Protein AF-A0A975GDK2-F1 (afdb_monomer_lite)

Organism: NCBI:txid2672570

Radius of gyration: 19.58 Å; chains: 1; bounding box: 48×26×57 Å

Sequence (173 aa):
MRELIYAIMDNYPNIVIFLHVVTASVWVGGMAALHFLTRAASKDTQVDRRFASRAGLFKKFFIALIPFISVSLLTSILMGLGYREEAMDAEGFILDSSKFEAYKYINAKFIIWIVMVMNMILMTWILSKANCRLCKPQKQSDCMWLVSEHLLPINILLGLIAIYIGVSIRSLY

Secondary structure (DSSP, 8-state):
-HHHHHHHHHH-HHHHHHHHHHHHHHHHHHHHHHHHHHHHGGGGS-HHHHHHHHHHHHHHHHHHHHHHHHHHHHHHHHHHHHHHHHHB-TT--BS-HHHHHHHHHHHHHHHHHHHHHHHHHHHHHHHHHHT-TTS-HHHHHHHHHHIIIIIHHHHHHHHHHHHHHHHHHHTT-

Foldseek 3Di:
DLVVLQVCCVVPVVVLLVLLLVLLCCQLVLLVCLLVVLVVVQPPDDPLVSLLVSLVVLLVSLVVSVVSLVSNLVSLVSLLSNLCVVQAPPVGDGPDPLSVVLNVLSVVLNVLSVVLVVLSVVLNVLSVVLNDPPDDSVSSVVSSCCCSVPSSVVSSVSSVVSVVSVVVNVVSD

Structure (mmCIF, N/CA/C/O backbone):
data_AF-A0A975GDK2-F1
#
_entry.id   AF-A0A975GDK2-F1
#
loop_
_atom_site.group_PDB
_atom_site.id
_atom_site.type_symbol
_atom_site.label_atom_id
_atom_site.label_alt_id
_atom_site.label_comp_id
_atom_site.label_asym_id
_atom_site.label_entity_id
_atom_site.label_seq_id
_atom_site.pdbx_PDB_ins_code
_atom_site.Cartn_x
_atom_site.Cartn_y
_atom_site.Cartn_z
_atom_site.occupancy
_atom_site.B_iso_or_equiv
_atom_site.auth_seq_id
_atom_site.auth_comp_id
_atom_site.auth_asym_id
_atom_site.auth_atom_id
_atom_site.pdbx_PDB_model_num
ATOM 1 N N . MET A 1 1 ? 24.659 0.257 -5.127 1.00 63.91 1 MET A N 1
ATOM 2 C CA . MET A 1 1 ? 23.200 0.074 -4.925 1.00 63.91 1 MET A CA 1
ATOM 3 C C . MET A 1 1 ? 22.435 0.066 -6.241 1.00 63.91 1 MET A C 1
ATOM 5 O O . MET A 1 1 ? 21.637 -0.840 -6.413 1.00 63.91 1 MET A O 1
ATOM 9 N N . ARG A 1 2 ? 22.699 0.998 -7.169 1.00 69.56 2 ARG A N 1
ATOM 10 C CA . ARG A 1 2 ? 22.070 1.036 -8.503 1.00 69.56 2 ARG A CA 1
ATOM 11 C C . ARG A 1 2 ? 22.221 -0.273 -9.293 1.00 69.56 2 ARG A C 1
ATOM 13 O O . ARG A 1 2 ? 21.218 -0.890 -9.617 1.00 69.56 2 ARG A O 1
ATOM 20 N N . GLU A 1 3 ? 23.456 -0.760 -9.431 1.00 79.25 3 GLU A N 1
ATOM 21 C CA . GLU A 1 3 ? 23.783 -2.040 -10.093 1.00 79.25 3 GLU A CA 1
ATOM 22 C C . GLU A 1 3 ? 23.002 -3.243 -9.540 1.00 79.25 3 GLU A C 1
ATOM 24 O O . GLU A 1 3 ? 22.557 -4.108 -10.284 1.00 79.25 3 GLU A O 1
ATOM 29 N N . LEU A 1 4 ? 22.792 -3.289 -8.219 1.00 84.38 4 LEU A N 1
ATOM 30 C CA . LEU A 1 4 ? 22.062 -4.381 -7.570 1.00 84.38 4 LEU A CA 1
ATOM 31 C C . LEU A 1 4 ? 20.569 -4.344 -7.917 1.00 84.38 4 LEU A C 1
ATOM 33 O O . LEU A 1 4 ? 19.974 -5.383 -8.181 1.00 84.38 4 LEU A O 1
ATOM 37 N N . ILE A 1 5 ? 19.964 -3.154 -7.897 1.00 83.44 5 ILE A N 1
ATOM 38 C CA . ILE A 1 5 ? 18.547 -2.971 -8.239 1.00 83.44 5 ILE A CA 1
ATOM 39 C C . ILE A 1 5 ? 18.322 -3.345 -9.701 1.00 83.44 5 ILE A C 1
ATOM 41 O O . ILE A 1 5 ? 17.368 -4.060 -10.002 1.00 83.44 5 ILE A O 1
ATOM 45 N N . TYR A 1 6 ? 19.237 -2.927 -10.575 1.00 80.75 6 TYR A N 1
ATOM 46 C CA . TYR A 1 6 ? 19.201 -3.274 -11.988 1.00 80.75 6 TYR A CA 1
ATOM 47 C C . TYR A 1 6 ? 19.310 -4.775 -12.206 1.00 80.75 6 TYR A C 1
ATOM 49 O O . TYR A 1 6 ? 18.442 -5.363 -12.837 1.00 80.75 6 TYR A O 1
ATOM 57 N N . ALA A 1 7 ? 20.310 -5.417 -11.599 1.00 84.56 7 ALA A N 1
ATOM 58 C CA . ALA A 1 7 ? 20.484 -6.858 -11.699 1.00 84.56 7 ALA A CA 1
ATOM 59 C C . ALA A 1 7 ? 19.239 -7.624 -11.221 1.00 84.56 7 ALA A C 1
ATOM 61 O O . ALA A 1 7 ? 18.881 -8.640 -11.809 1.00 84.56 7 ALA A O 1
ATOM 62 N N . ILE A 1 8 ? 18.546 -7.146 -10.182 1.00 88.00 8 ILE A N 1
ATOM 63 C CA . ILE A 1 8 ? 17.300 -7.767 -9.714 1.00 88.00 8 ILE A CA 1
ATOM 64 C C . ILE A 1 8 ? 16.161 -7.566 -10.722 1.00 88.00 8 ILE A C 1
ATOM 66 O O . ILE A 1 8 ? 15.436 -8.518 -11.006 1.00 88.00 8 ILE A O 1
ATOM 70 N N . MET A 1 9 ? 15.989 -6.351 -11.245 1.00 89.12 9 MET A N 1
ATOM 71 C CA . MET A 1 9 ? 14.904 -6.032 -12.178 1.00 89.12 9 MET A CA 1
ATOM 72 C C . MET A 1 9 ? 15.101 -6.651 -13.563 1.00 89.12 9 MET A C 1
ATOM 74 O O . MET A 1 9 ? 14.110 -6.998 -14.192 1.00 89.12 9 MET A O 1
ATOM 78 N N . ASP A 1 10 ? 16.343 -6.852 -13.994 1.00 86.31 10 ASP A N 1
ATOM 79 C CA . ASP A 1 10 ? 16.683 -7.488 -15.268 1.00 86.31 10 ASP A CA 1
ATOM 80 C C . ASP A 1 10 ? 16.528 -9.018 -15.192 1.00 86.31 10 ASP A C 1
ATOM 82 O O . ASP A 1 10 ? 15.863 -9.637 -16.020 1.00 86.31 10 ASP A O 1
ATOM 86 N N . ASN A 1 11 ? 17.044 -9.644 -14.125 1.00 91.69 11 ASN A N 1
ATOM 87 C CA . ASN A 1 11 ? 17.022 -11.106 -13.996 1.00 91.69 11 ASN A CA 1
ATOM 88 C C . ASN A 1 11 ? 15.710 -11.660 -13.413 1.00 91.69 11 ASN A C 1
ATOM 90 O O . ASN A 1 11 ? 15.349 -12.806 -13.683 1.00 91.69 11 ASN A O 1
ATOM 94 N N . TYR A 1 12 ? 14.993 -10.884 -12.590 1.00 93.00 12 TYR A N 1
ATOM 95 C CA . TYR A 1 12 ? 13.824 -11.363 -11.839 1.00 93.00 12 TYR A CA 1
ATOM 96 C C . TYR A 1 12 ? 12.588 -10.431 -11.870 1.00 93.00 12 TYR A C 1
ATOM 98 O O . TYR A 1 12 ? 11.867 -10.362 -10.864 1.00 93.00 12 TYR A O 1
ATOM 106 N N . PRO A 1 13 ? 12.243 -9.766 -12.995 1.00 89.44 13 PRO A N 1
ATOM 107 C CA . PRO A 1 13 ? 11.145 -8.790 -13.031 1.00 89.44 13 PRO A CA 1
ATOM 108 C C . PRO A 1 13 ? 9.797 -9.413 -12.649 1.00 89.44 13 PRO A C 1
ATOM 110 O O . PRO A 1 13 ? 9.040 -8.859 -11.851 1.00 89.44 13 PRO A O 1
ATOM 113 N N . ASN A 1 14 ? 9.517 -10.617 -13.156 1.00 91.25 14 ASN A N 1
ATOM 114 C CA . ASN A 1 14 ? 8.258 -11.320 -12.908 1.00 91.25 14 ASN A CA 1
ATOM 115 C C . ASN A 1 14 ? 8.058 -11.663 -11.428 1.00 91.25 14 ASN A C 1
ATOM 117 O O . ASN A 1 14 ? 6.942 -11.565 -10.922 1.00 91.25 14 ASN A O 1
ATOM 121 N N . ILE A 1 15 ? 9.132 -12.035 -10.722 1.00 94.38 15 ILE A N 1
ATOM 122 C CA . ILE A 1 15 ? 9.070 -12.364 -9.292 1.00 94.38 15 ILE A CA 1
ATOM 123 C C . ILE A 1 15 ? 8.794 -11.096 -8.481 1.00 94.38 15 ILE A C 1
ATOM 125 O O . ILE A 1 15 ? 7.939 -11.113 -7.595 1.00 94.38 15 ILE A O 1
ATOM 129 N N . VAL A 1 16 ? 9.463 -9.984 -8.805 1.00 94.25 16 VAL A N 1
ATOM 130 C CA . VAL A 1 16 ? 9.243 -8.689 -8.141 1.00 94.25 16 VAL A CA 1
ATOM 131 C C . VAL A 1 16 ? 7.796 -8.226 -8.325 1.00 94.25 16 VAL A C 1
ATOM 133 O O . VAL A 1 16 ? 7.132 -7.884 -7.344 1.00 94.25 16 VAL A O 1
ATOM 136 N N . ILE A 1 17 ? 7.282 -8.276 -9.558 1.00 92.19 17 ILE A N 1
ATOM 137 C CA . ILE A 1 17 ? 5.897 -7.903 -9.875 1.00 92.19 17 ILE A CA 1
ATOM 138 C C . ILE A 1 17 ? 4.910 -8.831 -9.155 1.00 92.19 17 ILE A C 1
ATOM 140 O O . ILE A 1 17 ? 3.948 -8.354 -8.553 1.00 92.19 17 ILE A O 1
ATOM 144 N N . PHE A 1 18 ? 5.149 -10.145 -9.161 1.00 94.88 18 PHE A N 1
ATOM 145 C CA . PHE A 1 18 ? 4.305 -11.116 -8.465 1.00 94.88 18 PHE A CA 1
ATOM 146 C C . PHE A 1 18 ? 4.216 -10.822 -6.962 1.00 94.88 18 PHE A C 1
ATOM 148 O O . PHE A 1 18 ? 3.114 -10.722 -6.419 1.00 94.88 18 PHE A O 1
ATOM 155 N N . LEU A 1 19 ? 5.360 -10.619 -6.297 1.00 96.50 19 LEU A N 1
ATOM 156 C CA . LEU A 1 19 ? 5.405 -10.276 -4.875 1.00 96.50 19 LEU A CA 1
ATOM 157 C C . LEU A 1 19 ? 4.663 -8.967 -4.590 1.00 96.50 19 LEU A C 1
ATOM 159 O O . LEU A 1 19 ? 3.895 -8.894 -3.627 1.00 96.50 19 LEU A O 1
ATOM 163 N N . HIS A 1 20 ? 4.839 -7.955 -5.442 1.00 94.62 20 HIS A N 1
ATOM 164 C CA . HIS A 1 20 ? 4.125 -6.688 -5.323 1.00 94.62 20 HIS A CA 1
ATOM 165 C C . HIS A 1 20 ? 2.603 -6.884 -5.392 1.00 94.62 20 HIS A C 1
ATOM 167 O O . HIS A 1 20 ? 1.871 -6.425 -4.518 1.00 94.62 20 HIS A O 1
ATOM 173 N N . VAL A 1 21 ? 2.113 -7.616 -6.397 1.00 94.31 21 VAL A N 1
ATOM 174 C CA . VAL A 1 21 ? 0.674 -7.843 -6.604 1.00 94.31 21 VAL A CA 1
ATOM 175 C C . VAL A 1 21 ? 0.062 -8.664 -5.470 1.00 94.31 21 VAL A C 1
ATOM 177 O O . VAL A 1 21 ? -1.008 -8.312 -4.968 1.00 94.31 21 VAL A O 1
ATOM 180 N N . VAL A 1 22 ? 0.727 -9.736 -5.030 1.00 97.00 22 VAL A N 1
ATOM 181 C CA . VAL A 1 22 ? 0.221 -10.585 -3.940 1.00 97.00 22 VAL A CA 1
ATOM 182 C C . VAL A 1 22 ? 0.158 -9.804 -2.632 1.00 97.00 22 VAL A C 1
ATOM 184 O O . VAL A 1 22 ? -0.873 -9.818 -1.960 1.00 97.00 22 VAL A O 1
ATOM 187 N N . THR A 1 23 ? 1.215 -9.071 -2.279 1.00 96.62 23 THR A N 1
ATOM 188 C CA . THR A 1 23 ? 1.237 -8.287 -1.033 1.00 96.62 23 THR A CA 1
ATOM 189 C C . THR A 1 23 ? 0.233 -7.134 -1.048 1.00 96.62 23 THR A C 1
ATOM 191 O O . THR A 1 23 ? -0.468 -6.929 -0.054 1.00 96.62 23 THR A O 1
ATOM 194 N N . ALA A 1 24 ? 0.065 -6.458 -2.188 1.00 95.38 24 ALA A N 1
ATOM 195 C CA . ALA A 1 24 ? -0.988 -5.466 -2.395 1.00 95.38 24 ALA A CA 1
ATOM 196 C C . ALA A 1 24 ? -2.395 -6.058 -2.214 1.00 95.38 24 ALA A C 1
ATOM 198 O O . ALA A 1 24 ? -3.238 -5.472 -1.532 1.00 95.38 24 ALA A O 1
ATOM 199 N N . SER A 1 25 ? -2.635 -7.242 -2.784 1.00 96.12 25 SER A N 1
ATOM 200 C CA . SER A 1 25 ? -3.924 -7.939 -2.705 1.00 96.12 25 SER A CA 1
ATOM 201 C C . SER A 1 25 ? -4.257 -8.350 -1.272 1.00 96.12 25 SER A C 1
ATOM 203 O O . SER A 1 25 ? -5.379 -8.134 -0.815 1.00 96.12 25 SER A O 1
ATOM 205 N N . VAL A 1 26 ? -3.275 -8.877 -0.531 1.00 96.81 26 VAL A N 1
ATOM 206 C CA . VAL A 1 26 ? -3.434 -9.216 0.892 1.00 96.81 26 VAL A CA 1
ATOM 207 C C . VAL A 1 26 ? -3.734 -7.969 1.719 1.00 96.81 26 VAL A C 1
ATOM 209 O O . VAL A 1 26 ? -4.601 -8.008 2.591 1.00 96.81 26 VAL A O 1
ATOM 212 N N . TRP A 1 27 ? -3.072 -6.847 1.440 1.00 96.31 27 TRP A N 1
ATOM 213 C CA . TRP A 1 27 ? -3.303 -5.615 2.184 1.00 96.31 27 TRP A CA 1
ATOM 214 C C . TRP A 1 27 ? -4.696 -5.027 1.922 1.00 96.31 27 TRP A C 1
ATOM 216 O O . TRP A 1 27 ? -5.477 -4.852 2.862 1.00 96.31 27 TRP A O 1
ATOM 226 N N . VAL A 1 28 ? -5.043 -4.753 0.662 1.00 96.94 28 VAL A N 1
ATOM 227 C CA . VAL A 1 28 ? -6.336 -4.142 0.305 1.00 96.94 28 VAL A CA 1
ATOM 228 C C . VAL A 1 28 ? -7.491 -5.094 0.614 1.00 96.94 28 VAL A C 1
ATOM 230 O O . VAL A 1 28 ? -8.456 -4.700 1.274 1.00 96.94 28 VAL A O 1
ATOM 233 N N . GLY A 1 29 ? -7.368 -6.363 0.219 1.00 95.94 29 GLY A N 1
ATOM 234 C CA . GLY A 1 29 ? -8.358 -7.401 0.504 1.00 95.94 29 GLY A CA 1
ATOM 235 C C . GLY A 1 29 ? -8.513 -7.661 2.001 1.00 95.94 29 GLY A C 1
ATOM 236 O O . GLY A 1 29 ? -9.632 -7.787 2.493 1.00 95.94 29 GLY A O 1
ATOM 237 N N . GLY A 1 30 ? -7.413 -7.650 2.755 1.00 94.94 30 GLY A N 1
ATOM 238 C CA . GLY A 1 30 ? -7.432 -7.784 4.206 1.00 94.94 30 GLY A CA 1
ATOM 239 C C . GLY A 1 30 ? -8.178 -6.640 4.895 1.00 94.94 30 GLY A C 1
ATOM 240 O O . GLY A 1 30 ? -9.013 -6.881 5.767 1.00 94.94 30 GLY A O 1
ATOM 241 N N . MET A 1 31 ? -7.934 -5.393 4.486 1.00 95.06 31 MET A N 1
ATOM 242 C CA . MET A 1 31 ? -8.668 -4.235 5.008 1.00 95.06 31 MET A CA 1
ATOM 243 C C . MET A 1 31 ? -10.163 -4.303 4.683 1.00 95.06 31 MET A C 1
ATOM 245 O O . MET A 1 31 ? -10.987 -4.021 5.556 1.00 95.06 31 MET A O 1
ATOM 249 N N . ALA A 1 32 ? -10.521 -4.722 3.466 1.00 94.69 32 ALA A N 1
ATOM 250 C CA . ALA A 1 32 ? -11.912 -4.933 3.079 1.00 94.69 32 ALA A CA 1
ATOM 251 C C . ALA A 1 32 ? -12.573 -6.029 3.931 1.00 94.69 32 ALA A C 1
ATOM 253 O O . ALA A 1 32 ? -13.637 -5.802 4.509 1.00 94.69 32 ALA A O 1
ATOM 254 N N . ALA A 1 33 ? -11.913 -7.179 4.098 1.00 93.25 33 ALA A N 1
ATOM 255 C CA . ALA A 1 33 ? -12.396 -8.261 4.949 1.00 93.25 33 ALA A CA 1
ATOM 256 C C . ALA A 1 33 ? -12.603 -7.791 6.397 1.00 93.25 33 ALA A C 1
ATOM 258 O O . ALA A 1 33 ? -13.665 -8.029 6.971 1.00 93.25 33 ALA A O 1
ATOM 259 N N . LEU A 1 34 ? -11.647 -7.051 6.972 1.00 91.31 34 LEU A N 1
ATOM 260 C CA . LEU A 1 34 ? -11.781 -6.465 8.307 1.00 91.31 34 LEU A CA 1
ATOM 261 C C . LEU A 1 34 ? -13.000 -5.530 8.398 1.00 91.31 34 LEU A C 1
ATOM 263 O O . LEU A 1 34 ? -13.763 -5.597 9.368 1.00 91.31 34 LEU A O 1
ATOM 267 N N . HIS A 1 35 ? -13.211 -4.674 7.395 1.00 90.00 35 HIS A N 1
ATOM 268 C CA . HIS A 1 35 ? -14.342 -3.749 7.362 1.00 90.00 35 HIS A CA 1
ATOM 269 C C . HIS A 1 35 ? -15.687 -4.497 7.390 1.00 90.00 35 HIS A C 1
ATOM 271 O O . HIS A 1 35 ? -16.533 -4.218 8.245 1.00 90.00 35 HIS A O 1
ATOM 277 N N . PHE A 1 36 ? -15.866 -5.498 6.523 1.00 86.69 36 PHE A N 1
ATOM 278 C CA . PHE A 1 36 ? -17.119 -6.253 6.427 1.00 86.69 36 PHE A CA 1
ATOM 279 C C . PHE A 1 36 ? -17.346 -7.195 7.614 1.00 86.69 36 PHE A C 1
ATOM 281 O O . PHE A 1 36 ? -18.417 -7.166 8.228 1.00 86.69 36 PHE A O 1
ATOM 288 N N . LEU A 1 37 ? -16.335 -7.982 7.997 1.00 83.50 37 LEU A N 1
ATOM 289 C CA . LEU A 1 37 ? -16.452 -8.955 9.087 1.00 83.50 37 LEU A CA 1
ATOM 290 C C . LEU A 1 37 ? -16.752 -8.270 10.415 1.00 83.50 37 LEU A C 1
ATOM 292 O O . LEU A 1 37 ? -17.598 -8.728 11.182 1.00 83.50 37 LEU A O 1
ATOM 296 N N . THR A 1 38 ? -16.109 -7.134 10.686 1.00 79.25 38 THR A N 1
ATOM 297 C CA . THR A 1 38 ? -16.343 -6.438 11.952 1.00 79.25 38 THR A CA 1
ATOM 298 C C . THR A 1 38 ? -17.686 -5.720 11.986 1.00 79.25 38 THR A C 1
ATOM 300 O O . THR A 1 38 ? -18.223 -5.535 13.074 1.00 79.25 38 THR A O 1
ATOM 303 N N . ARG A 1 39 ? -18.276 -5.341 10.847 1.00 76.88 39 ARG A N 1
ATOM 304 C CA . ARG A 1 39 ? -19.664 -4.853 10.806 1.00 76.88 39 ARG A CA 1
ATOM 305 C C . ARG A 1 39 ? -20.659 -5.974 11.114 1.00 76.88 39 ARG A C 1
ATOM 307 O O . ARG A 1 39 ? -21.569 -5.756 11.912 1.00 76.88 39 ARG A O 1
ATOM 314 N N . ALA A 1 40 ? -20.446 -7.166 10.556 1.00 72.12 40 ALA A N 1
ATOM 315 C CA . ALA A 1 40 ? -21.308 -8.327 10.775 1.00 72.12 40 ALA A CA 1
ATOM 316 C C . ALA A 1 40 ? -21.233 -8.871 12.214 1.00 72.12 40 ALA A C 1
ATOM 318 O O . ALA A 1 40 ? -22.263 -9.027 12.864 1.00 72.12 40 ALA A O 1
ATOM 319 N N . ALA A 1 41 ? -20.020 -9.079 12.739 1.00 65.00 41 ALA A N 1
ATOM 320 C CA . ALA A 1 41 ? -19.776 -9.714 14.042 1.00 65.00 41 ALA A CA 1
ATOM 321 C C . ALA A 1 41 ? -20.303 -8.919 15.243 1.00 65.00 41 ALA A C 1
ATOM 323 O O . ALA A 1 41 ? -20.354 -9.405 16.369 1.00 65.00 41 ALA A O 1
ATOM 324 N N . SER A 1 42 ? -20.656 -7.659 15.030 1.00 61.53 42 SER A N 1
ATOM 325 C CA . SER A 1 42 ? -20.911 -6.765 16.135 1.00 61.53 42 SER A CA 1
ATOM 326 C C . SER A 1 42 ? -22.379 -6.709 16.584 1.00 61.53 42 SER A C 1
ATOM 328 O O . SER A 1 42 ? -22.679 -6.003 17.542 1.00 61.53 42 SER A O 1
ATOM 330 N N . LYS A 1 43 ? -23.295 -7.432 15.927 1.00 61.66 43 LYS A N 1
ATOM 331 C CA . LYS A 1 43 ? -24.736 -7.398 16.238 1.00 61.66 43 LYS A CA 1
ATOM 332 C C . LYS A 1 43 ? -25.107 -7.959 17.629 1.00 61.66 43 LYS A C 1
ATOM 334 O O . LYS A 1 43 ? -26.087 -7.479 18.179 1.00 61.66 43 LYS A O 1
ATOM 339 N N . ASP A 1 44 ? -24.291 -8.833 18.230 1.00 57.84 44 ASP A N 1
ATOM 340 C CA . ASP A 1 44 ? -24.654 -9.603 19.444 1.00 57.84 44 ASP A CA 1
ATOM 341 C C . ASP A 1 44 ? -23.921 -9.213 20.750 1.00 57.84 44 ASP A C 1
ATOM 343 O O . ASP A 1 44 ? -23.957 -9.948 21.734 1.00 57.84 44 ASP A O 1
ATOM 347 N N . THR A 1 45 ? -23.225 -8.071 20.812 1.00 58.66 45 THR A N 1
ATOM 348 C CA . THR A 1 45 ? -22.427 -7.690 22.005 1.00 58.66 45 THR A CA 1
ATOM 349 C C . THR A 1 45 ? -22.879 -6.376 22.644 1.00 58.66 45 THR A C 1
ATOM 351 O O . THR A 1 45 ? -23.293 -5.452 21.944 1.00 58.66 45 THR A O 1
ATOM 354 N N . GLN A 1 46 ? -22.759 -6.272 23.981 1.00 60.12 46 GLN A N 1
ATOM 355 C CA . GLN A 1 46 ? -22.981 -5.021 24.727 1.00 60.12 46 GLN A CA 1
ATOM 356 C C . GLN A 1 46 ? -22.178 -3.865 24.107 1.00 60.12 46 GLN A C 1
ATOM 358 O O . GLN A 1 46 ? -20.976 -3.998 23.854 1.00 60.12 46 GLN A O 1
ATOM 363 N N . VAL A 1 47 ? -22.855 -2.732 23.892 1.00 60.62 47 VAL A N 1
ATOM 364 C CA . VAL A 1 47 ? -22.396 -1.598 23.070 1.00 60.62 47 VAL A CA 1
ATOM 365 C C . VAL A 1 47 ? -21.009 -1.087 23.482 1.00 60.62 47 VAL A C 1
ATOM 367 O O . VAL A 1 47 ? -20.158 -0.906 22.616 1.00 60.62 47 VAL A O 1
ATOM 370 N N . ASP A 1 48 ? -20.720 -0.966 24.779 1.00 58.66 48 ASP A N 1
ATOM 371 C CA . ASP A 1 48 ? -19.441 -0.411 25.252 1.00 58.66 48 ASP A CA 1
ATOM 372 C C . ASP A 1 48 ? -18.253 -1.377 25.090 1.00 58.66 48 ASP A C 1
ATOM 374 O O . ASP A 1 48 ? -17.160 -0.984 24.676 1.00 58.66 48 ASP A O 1
ATOM 378 N N . ARG A 1 49 ? -18.451 -2.679 25.348 1.00 60.47 49 ARG A N 1
ATOM 379 C CA . ARG A 1 49 ? -17.390 -3.698 25.193 1.00 60.47 49 ARG A CA 1
ATOM 380 C C . ARG A 1 49 ? -17.093 -4.021 23.726 1.00 60.47 49 ARG A C 1
ATOM 382 O O . ARG A 1 49 ? -15.968 -4.407 23.395 1.00 60.47 49 ARG A O 1
ATOM 389 N N . ARG A 1 50 ? -18.072 -3.819 22.841 1.00 65.88 50 ARG A N 1
ATOM 390 C CA . ARG A 1 50 ? -17.966 -3.996 21.386 1.00 65.88 50 ARG A CA 1
ATOM 391 C C . ARG A 1 50 ? -16.880 -3.101 20.785 1.00 65.88 50 ARG A C 1
ATOM 393 O O . ARG A 1 50 ? -16.060 -3.584 20.008 1.00 65.88 50 ARG A O 1
ATOM 400 N N . PHE A 1 51 ? -16.818 -1.821 21.157 1.00 66.06 51 PHE A N 1
ATOM 401 C CA . PHE A 1 51 ? -15.856 -0.881 20.564 1.00 66.06 51 PHE A CA 1
ATOM 402 C C . PHE A 1 51 ? -14.418 -1.106 21.038 1.00 66.06 51 PHE A C 1
ATOM 404 O O . PHE A 1 51 ? -13.509 -1.130 20.208 1.00 66.06 51 PHE A O 1
ATOM 411 N N . ALA A 1 52 ? -14.207 -1.361 22.333 1.00 65.38 52 ALA A N 1
ATOM 412 C CA . ALA A 1 52 ? -12.878 -1.663 22.872 1.00 65.38 52 ALA A CA 1
ATOM 413 C C . ALA A 1 52 ? -12.293 -2.959 22.275 1.00 65.38 52 ALA A C 1
ATOM 415 O O . ALA A 1 52 ? -11.134 -2.992 21.854 1.00 65.38 52 ALA A O 1
ATOM 416 N N . SER A 1 53 ? -13.115 -4.011 22.164 1.00 71.56 53 SER A N 1
ATOM 417 C CA . SER A 1 53 ? -12.710 -5.282 21.549 1.00 71.56 53 SER A CA 1
ATOM 418 C C . SER A 1 53 ? -12.363 -5.113 20.062 1.00 71.56 53 SER A C 1
ATOM 420 O O . SER A 1 53 ? -11.314 -5.572 19.600 1.00 71.56 53 SER A O 1
ATOM 422 N N . ARG A 1 54 ? -13.180 -4.357 19.311 1.00 78.81 54 ARG A N 1
ATOM 423 C CA . ARG A 1 54 ? -12.929 -4.067 17.890 1.00 78.81 54 ARG A CA 1
ATOM 424 C C . ARG A 1 54 ? -11.681 -3.216 17.662 1.00 78.81 54 ARG A C 1
ATOM 426 O O . ARG A 1 54 ? -10.923 -3.516 16.744 1.00 78.81 54 ARG A O 1
ATOM 433 N N . ALA A 1 55 ? -11.432 -2.201 18.488 1.00 80.69 55 ALA A N 1
ATOM 434 C CA . ALA A 1 55 ? -10.231 -1.373 18.376 1.00 80.69 55 ALA A CA 1
ATOM 435 C C . ALA A 1 55 ? -8.951 -2.201 18.588 1.00 80.69 55 ALA A C 1
ATOM 437 O O . ALA A 1 55 ? -7.975 -2.056 17.847 1.00 80.69 55 ALA A O 1
ATOM 438 N N . GLY A 1 56 ? -8.974 -3.123 19.558 1.00 81.75 56 GLY A N 1
ATOM 439 C CA . GLY A 1 56 ? -7.891 -4.080 19.782 1.00 81.75 56 GLY A CA 1
ATOM 440 C C . GLY A 1 56 ? -7.667 -5.015 18.590 1.00 81.75 56 GLY A C 1
ATOM 441 O O . GLY A 1 56 ? -6.520 -5.234 18.195 1.00 81.75 56 GLY A O 1
ATOM 442 N N . LEU A 1 57 ? -8.748 -5.521 17.988 1.00 86.00 57 LEU A N 1
ATOM 443 C CA . LEU A 1 57 ? -8.690 -6.350 16.782 1.00 86.00 57 LEU A CA 1
ATOM 444 C C . LEU A 1 57 ? -8.085 -5.588 15.595 1.00 86.00 57 LEU A C 1
ATOM 446 O O . LEU A 1 57 ? -7.153 -6.091 14.976 1.00 86.00 57 LEU A O 1
ATOM 450 N N . PHE A 1 58 ? -8.551 -4.366 15.317 1.00 89.12 58 PHE A N 1
ATOM 451 C CA . PHE A 1 58 ? -8.024 -3.531 14.231 1.00 89.12 58 PHE A CA 1
ATOM 452 C C . PHE A 1 58 ? -6.528 -3.263 14.407 1.00 89.12 58 PHE A C 1
ATOM 454 O O . PHE A 1 58 ? -5.762 -3.401 13.460 1.00 89.12 58 PHE A O 1
ATOM 461 N N . LYS A 1 59 ? -6.088 -2.940 15.630 1.00 87.19 59 LYS A N 1
ATOM 462 C CA . LYS A 1 59 ? -4.667 -2.704 15.912 1.00 87.19 59 LYS A CA 1
ATOM 463 C C . LYS A 1 59 ? -3.816 -3.947 15.646 1.00 87.19 59 LYS A C 1
ATOM 465 O O . LYS A 1 59 ? -2.784 -3.843 14.990 1.00 87.19 59 LYS A O 1
ATOM 470 N N . LYS A 1 60 ? -4.238 -5.116 16.142 1.00 89.50 60 LYS A N 1
ATOM 471 C CA . LYS A 1 60 ? -3.536 -6.384 15.879 1.00 89.50 60 LYS A CA 1
ATOM 472 C C . LYS A 1 60 ? -3.501 -6.696 14.383 1.00 89.50 60 LYS A C 1
ATOM 474 O O . LYS A 1 60 ? -2.465 -7.113 13.880 1.00 89.50 60 LYS A O 1
ATOM 479 N N . PHE A 1 61 ? -4.603 -6.438 13.684 1.00 92.31 61 PHE A N 1
ATOM 480 C CA . PHE A 1 61 ? -4.705 -6.639 12.246 1.00 92.31 61 PHE A CA 1
ATOM 481 C C . PHE A 1 61 ? -3.751 -5.730 11.460 1.00 92.31 61 PHE A C 1
ATOM 483 O O . PHE A 1 61 ? -3.009 -6.216 10.616 1.00 92.31 61 PHE A O 1
ATOM 490 N N . PHE A 1 62 ? -3.691 -4.431 11.772 1.00 91.94 62 PHE A N 1
ATOM 491 C CA . PHE A 1 62 ? -2.754 -3.514 11.115 1.00 91.94 62 PHE A CA 1
ATOM 492 C C . PHE A 1 62 ? -1.293 -3.885 11.374 1.00 91.94 62 PHE A C 1
ATOM 494 O O . PHE A 1 62 ? -0.490 -3.828 10.451 1.00 91.94 62 PHE A O 1
ATOM 501 N N . ILE A 1 63 ? -0.952 -4.341 12.585 1.00 92.12 63 ILE A N 1
ATOM 502 C CA . ILE A 1 63 ? 0.394 -4.860 12.876 1.00 92.12 63 ILE A CA 1
ATOM 503 C C . ILE A 1 63 ? 0.696 -6.101 12.025 1.00 92.12 63 ILE A C 1
ATOM 505 O O . ILE A 1 63 ? 1.785 -6.204 11.468 1.00 92.12 63 ILE A O 1
ATOM 509 N N . ALA A 1 64 ? -0.269 -7.011 11.871 1.00 94.25 64 ALA A N 1
ATOM 510 C CA . ALA A 1 64 ? -0.118 -8.196 11.027 1.00 94.25 64 ALA A CA 1
ATOM 511 C C . ALA A 1 64 ? 0.047 -7.860 9.531 1.00 94.25 64 ALA A C 1
ATOM 513 O O . ALA A 1 64 ? 0.639 -8.645 8.795 1.00 94.25 64 ALA A O 1
ATOM 514 N N . LEU A 1 65 ? -0.430 -6.693 9.081 1.00 94.31 65 LEU A N 1
ATOM 515 C CA . LEU A 1 65 ? -0.258 -6.224 7.705 1.00 94.31 65 LEU A CA 1
ATOM 516 C C . LEU A 1 65 ? 1.124 -5.620 7.420 1.00 94.31 65 LEU A C 1
ATOM 518 O O . LEU A 1 65 ? 1.551 -5.642 6.268 1.00 94.31 65 LEU A O 1
ATOM 522 N N . ILE A 1 66 ? 1.846 -5.129 8.437 1.00 93.88 66 ILE A N 1
ATOM 523 C CA . ILE A 1 66 ? 3.173 -4.500 8.287 1.00 93.88 66 ILE A CA 1
ATOM 524 C C . ILE A 1 66 ? 4.135 -5.291 7.379 1.00 93.88 66 ILE A C 1
ATOM 526 O O . ILE A 1 66 ? 4.687 -4.669 6.475 1.00 93.88 66 ILE A O 1
ATOM 530 N N . PRO A 1 67 ? 4.350 -6.616 7.529 1.00 95.44 67 PRO A N 1
ATOM 531 C CA . PRO A 1 67 ? 5.267 -7.344 6.646 1.00 95.44 67 PRO A CA 1
ATOM 532 C C . PRO A 1 67 ? 4.867 -7.270 5.163 1.00 95.44 67 PRO A C 1
ATOM 534 O O . PRO A 1 67 ? 5.730 -7.072 4.311 1.00 95.44 67 PRO A O 1
ATOM 537 N N . PHE A 1 68 ? 3.573 -7.357 4.844 1.00 96.50 68 PHE A N 1
ATOM 538 C CA . PHE A 1 68 ? 3.085 -7.249 3.464 1.00 96.50 68 PHE A CA 1
ATOM 539 C C . PHE A 1 68 ? 3.279 -5.837 2.909 1.00 96.50 68 PHE A C 1
ATOM 541 O O . PHE A 1 68 ? 3.700 -5.668 1.768 1.00 96.50 68 PHE A O 1
ATOM 548 N N . ILE A 1 69 ? 3.040 -4.822 3.739 1.00 94.44 69 ILE A N 1
ATOM 549 C CA .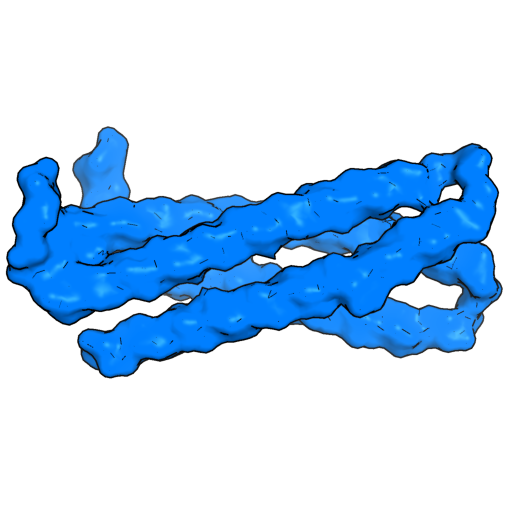 ILE A 1 69 ? 3.252 -3.413 3.391 1.00 94.44 69 ILE A CA 1
ATOM 550 C C . ILE A 1 69 ? 4.723 -3.155 3.084 1.00 94.44 69 ILE A C 1
ATOM 552 O O . ILE A 1 69 ? 5.040 -2.544 2.066 1.00 94.44 69 ILE A O 1
ATOM 556 N N . SER A 1 70 ? 5.622 -3.659 3.928 1.00 94.94 70 SER A N 1
ATOM 557 C CA . SER A 1 70 ? 7.066 -3.514 3.750 1.00 94.94 70 SER A CA 1
ATOM 558 C C . SER A 1 70 ? 7.548 -4.155 2.450 1.00 94.94 70 SER A C 1
ATOM 560 O O . SER A 1 70 ? 8.299 -3.529 1.705 1.00 94.94 70 SER A O 1
ATOM 562 N N . VAL A 1 71 ? 7.082 -5.368 2.133 1.00 96.19 71 VAL A N 1
ATOM 563 C CA . VAL A 1 71 ? 7.412 -6.036 0.863 1.00 96.19 71 VAL A CA 1
ATOM 564 C C . VAL A 1 71 ? 6.835 -5.268 -0.333 1.00 96.19 71 VAL A C 1
ATOM 566 O O . VAL A 1 71 ? 7.539 -5.051 -1.320 1.00 96.19 71 VAL A O 1
ATOM 569 N N . SER A 1 72 ? 5.590 -4.792 -0.249 1.00 94.06 72 SER A N 1
ATOM 570 C CA . SER A 1 72 ? 4.960 -3.979 -1.300 1.00 94.06 72 SER A CA 1
ATOM 571 C C . SER A 1 72 ? 5.718 -2.669 -1.546 1.00 94.06 72 SER A C 1
ATOM 573 O O . SER A 1 72 ? 5.911 -2.262 -2.694 1.00 94.06 72 SER A O 1
ATOM 575 N N . LEU A 1 73 ? 6.190 -2.012 -0.483 1.00 92.56 73 LEU A N 1
ATOM 576 C CA . LEU A 1 73 ? 6.968 -0.781 -0.582 1.00 92.56 73 LEU A CA 1
ATOM 577 C C . LEU A 1 73 ? 8.342 -1.046 -1.206 1.00 92.56 73 LEU A C 1
ATOM 579 O O . LEU A 1 73 ? 8.737 -0.340 -2.132 1.00 92.56 73 LEU A O 1
ATOM 583 N N . LEU A 1 74 ? 9.035 -2.094 -0.752 1.00 93.38 74 LEU A N 1
ATOM 584 C CA . LEU A 1 74 ? 10.334 -2.488 -1.295 1.00 93.38 74 LEU A CA 1
ATOM 585 C C . LEU A 1 74 ? 10.239 -2.791 -2.794 1.00 93.38 74 LEU A C 1
ATOM 587 O O . LEU A 1 74 ? 10.983 -2.227 -3.589 1.00 93.38 74 LEU A O 1
ATOM 591 N N . THR A 1 75 ? 9.283 -3.631 -3.190 1.00 93.94 75 THR A N 1
ATOM 592 C CA . THR A 1 75 ? 9.049 -3.965 -4.603 1.00 93.94 75 THR A CA 1
ATOM 593 C C . THR A 1 75 ? 8.639 -2.743 -5.432 1.00 93.94 75 THR A C 1
ATOM 595 O O . THR A 1 75 ? 9.065 -2.629 -6.577 1.00 93.94 75 THR A O 1
ATOM 598 N N . SER A 1 76 ? 7.898 -1.782 -4.863 1.00 91.31 76 SER A N 1
ATOM 599 C CA . SER A 1 76 ? 7.578 -0.520 -5.556 1.00 91.31 76 SER A CA 1
ATOM 600 C C . SER A 1 76 ? 8.820 0.319 -5.839 1.00 91.31 76 SER A C 1
ATOM 602 O O . SER A 1 76 ? 8.935 0.877 -6.924 1.00 91.31 76 SER A O 1
ATOM 604 N N . ILE A 1 77 ? 9.750 0.401 -4.882 1.00 91.12 77 ILE A N 1
ATOM 605 C CA . ILE A 1 77 ? 11.013 1.133 -5.052 1.00 91.12 77 ILE A CA 1
ATOM 606 C C . ILE A 1 77 ? 11.871 0.461 -6.129 1.00 91.12 77 ILE A C 1
ATOM 608 O O . ILE A 1 77 ? 12.406 1.154 -6.992 1.00 91.12 77 ILE A O 1
ATOM 612 N N . LEU A 1 78 ? 11.963 -0.875 -6.113 1.00 92.12 78 LEU A N 1
ATOM 613 C CA . LEU A 1 78 ? 12.694 -1.635 -7.133 1.00 92.12 78 LEU A CA 1
ATOM 614 C C . LEU A 1 78 ? 12.133 -1.376 -8.537 1.00 92.12 78 LEU A C 1
ATOM 616 O O . LEU A 1 78 ? 12.889 -1.010 -9.432 1.00 92.12 78 LEU A O 1
ATOM 620 N N . MET A 1 79 ? 10.812 -1.487 -8.716 1.00 90.62 79 MET A N 1
ATOM 621 C CA . MET A 1 79 ? 10.171 -1.219 -10.008 1.00 90.62 79 MET A CA 1
ATOM 622 C C . MET A 1 79 ? 10.306 0.246 -10.426 1.00 90.62 79 MET A C 1
ATOM 624 O O . MET A 1 79 ? 10.635 0.519 -11.574 1.00 90.62 79 MET A O 1
ATOM 628 N N . GLY A 1 80 ? 10.086 1.194 -9.512 1.00 89.75 80 GLY A N 1
ATOM 629 C CA . GLY A 1 80 ? 10.181 2.621 -9.814 1.00 89.75 80 GLY A CA 1
ATOM 630 C C . GLY A 1 80 ? 11.571 3.023 -10.302 1.00 89.75 80 GLY A C 1
ATOM 631 O O . GLY A 1 80 ? 11.682 3.761 -11.276 1.00 89.75 80 GLY A O 1
ATOM 632 N N . LEU A 1 81 ? 12.628 2.509 -9.668 1.00 88.75 81 LEU A N 1
ATOM 633 C CA . LEU A 1 81 ? 14.006 2.788 -10.071 1.00 88.75 81 LEU A CA 1
ATOM 634 C C . LEU A 1 81 ? 14.422 2.017 -11.331 1.00 88.75 81 LEU A C 1
ATOM 636 O O . LEU A 1 81 ? 15.045 2.617 -12.200 1.00 88.75 81 LEU A O 1
ATOM 640 N N . GLY A 1 82 ? 14.041 0.742 -11.467 1.00 87.56 82 GLY A N 1
ATOM 641 C CA . GLY A 1 82 ? 14.351 -0.053 -12.662 1.00 87.56 82 GLY A CA 1
ATOM 642 C C . GLY A 1 82 ? 13.724 0.534 -13.929 1.00 87.56 82 GLY A C 1
ATOM 643 O O . GLY A 1 82 ? 14.424 0.841 -14.887 1.00 87.56 82 GLY A O 1
ATOM 644 N N . TYR A 1 83 ? 12.417 0.815 -13.897 1.00 86.06 83 TYR A N 1
ATOM 645 C CA . TYR A 1 83 ? 11.709 1.390 -15.047 1.00 86.06 83 TYR A CA 1
ATOM 646 C C . TYR A 1 83 ? 12.167 2.813 -15.377 1.00 86.06 83 TYR A C 1
ATOM 648 O O . TYR A 1 83 ? 12.109 3.215 -16.535 1.00 86.06 83 TYR A O 1
ATOM 656 N N . ARG A 1 84 ? 12.628 3.588 -14.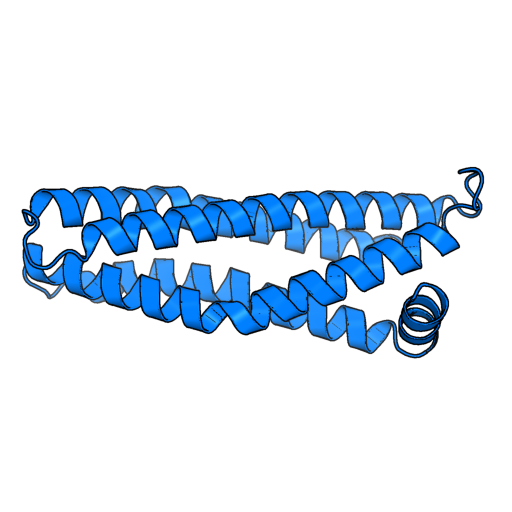383 1.00 87.31 84 ARG A N 1
ATOM 657 C CA . ARG A 1 84 ? 13.158 4.940 -14.614 1.00 87.31 84 ARG A CA 1
ATOM 658 C C . ARG A 1 84 ? 14.335 4.919 -15.576 1.00 87.31 84 ARG A C 1
ATOM 660 O O . ARG A 1 84 ? 14.414 5.772 -16.448 1.00 87.31 84 ARG A O 1
ATOM 667 N N . GLU A 1 85 ? 15.258 3.995 -15.359 1.00 82.44 85 GLU A N 1
ATOM 668 C CA . GLU A 1 85 ? 16.510 3.930 -16.106 1.00 82.44 85 GLU A CA 1
ATOM 669 C C . GLU A 1 85 ? 16.331 3.298 -17.490 1.00 82.44 85 GLU A C 1
ATOM 671 O O . GLU A 1 85 ? 17.054 3.648 -18.415 1.00 82.44 85 GLU A O 1
ATOM 676 N N . GLU A 1 86 ? 15.322 2.442 -17.669 1.00 81.56 86 GLU A N 1
ATOM 677 C CA . GLU A 1 86 ? 14.929 1.992 -19.006 1.00 81.56 86 GLU A CA 1
ATOM 678 C C . GLU A 1 8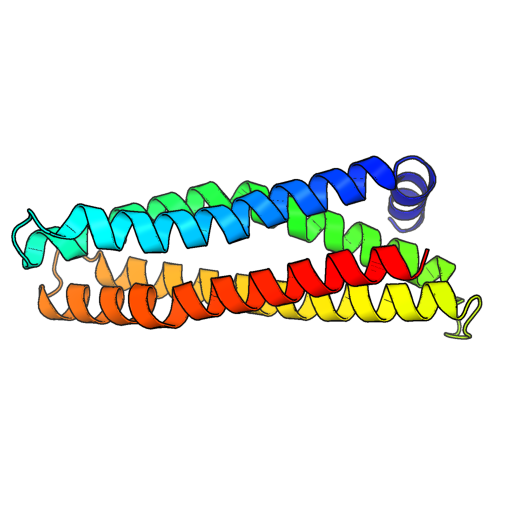6 ? 14.164 3.062 -19.800 1.00 81.56 86 GLU A C 1
ATOM 680 O O . GLU A 1 86 ? 14.195 3.059 -21.029 1.00 81.56 86 GLU A O 1
ATOM 685 N N . ALA A 1 87 ? 13.441 3.948 -19.112 1.00 84.19 87 ALA A N 1
ATOM 686 C CA . ALA A 1 87 ? 12.634 4.988 -19.740 1.00 84.19 87 ALA A CA 1
ATOM 687 C C . ALA A 1 87 ? 13.424 6.266 -20.052 1.00 84.19 87 ALA A C 1
ATOM 689 O O . ALA A 1 87 ? 13.079 6.971 -21.002 1.00 84.19 87 ALA A O 1
ATOM 690 N N . MET A 1 88 ? 14.431 6.599 -19.239 1.00 85.75 88 MET A N 1
ATOM 691 C CA . MET A 1 88 ? 15.175 7.856 -19.323 1.00 85.75 88 MET A CA 1
ATOM 692 C C . MET A 1 88 ? 16.668 7.668 -19.060 1.00 85.75 88 MET A C 1
ATOM 694 O O . MET A 1 88 ? 17.064 6.886 -18.194 1.00 85.75 88 MET A O 1
ATOM 698 N N . ASP A 1 89 ? 17.489 8.463 -19.742 1.00 83.00 89 ASP A N 1
ATOM 699 C CA . ASP A 1 89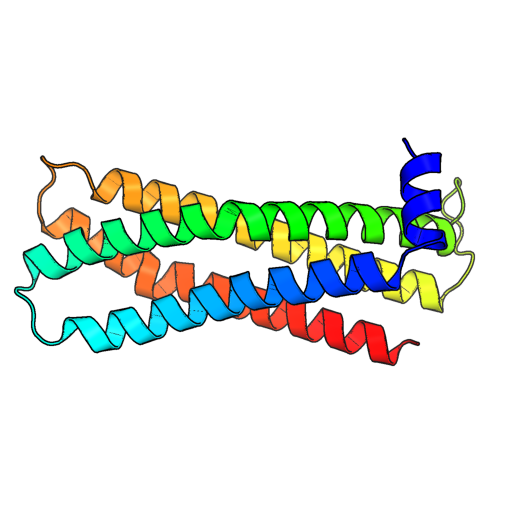 ? 18.922 8.533 -19.465 1.00 83.00 89 ASP A CA 1
ATOM 700 C C . ASP A 1 89 ? 19.249 9.342 -18.188 1.00 83.00 89 ASP A C 1
ATOM 702 O O . ASP A 1 89 ? 18.376 9.772 -17.424 1.00 83.00 89 ASP A O 1
ATOM 706 N N . ALA A 1 90 ? 20.544 9.516 -17.907 1.00 81.56 90 ALA A N 1
ATOM 707 C CA . ALA A 1 90 ? 21.008 10.270 -16.742 1.00 81.56 90 ALA A CA 1
ATOM 708 C C . ALA A 1 90 ? 20.677 11.773 -16.815 1.00 81.56 90 ALA A C 1
ATOM 710 O O . ALA A 1 90 ? 20.584 12.421 -15.771 1.00 81.56 90 ALA A O 1
ATOM 711 N N . GLU A 1 91 ? 20.483 12.300 -18.023 1.00 83.69 91 GLU A N 1
ATOM 712 C CA . GLU A 1 91 ? 20.206 13.705 -18.328 1.00 83.69 91 GLU A CA 1
ATOM 713 C C . GLU A 1 91 ? 18.691 13.993 -18.357 1.00 83.69 91 GLU A C 1
ATOM 715 O O . GLU A 1 91 ? 18.273 15.148 -18.279 1.00 83.69 91 GLU A O 1
ATOM 720 N N . GLY A 1 92 ? 17.865 12.941 -18.359 1.00 79.44 92 GLY A N 1
ATOM 721 C CA . GLY A 1 92 ? 16.407 13.003 -18.342 1.00 79.44 92 GLY A CA 1
ATOM 722 C C . GLY A 1 92 ? 15.766 12.959 -19.729 1.00 79.44 92 GLY A C 1
ATOM 723 O O . GLY A 1 92 ? 14.566 13.221 -19.835 1.00 79.44 92 GLY A O 1
ATOM 724 N N . PHE A 1 93 ? 16.516 12.627 -20.782 1.00 86.25 93 PHE A N 1
ATOM 725 C CA . PHE A 1 93 ? 15.944 12.405 -22.106 1.00 86.25 93 PHE A CA 1
ATOM 726 C C . PHE A 1 93 ? 15.190 11.079 -22.148 1.00 86.25 93 PHE A C 1
ATOM 728 O O . PHE A 1 93 ? 15.623 10.072 -21.589 1.00 86.25 93 PHE A O 1
ATOM 735 N N . ILE A 1 94 ? 14.039 11.088 -22.822 1.00 88.81 94 ILE A N 1
ATOM 736 C CA . ILE A 1 94 ? 13.178 9.914 -22.971 1.00 88.81 94 ILE A CA 1
ATOM 737 C C . ILE A 1 94 ? 13.817 8.969 -23.990 1.00 88.81 94 ILE A C 1
ATOM 739 O O . ILE A 1 94 ? 13.949 9.320 -25.161 1.00 88.81 94 ILE A O 1
ATOM 743 N N . LEU A 1 95 ? 14.174 7.769 -23.539 1.00 86.38 95 LEU A N 1
ATOM 744 C CA . LEU A 1 95 ? 14.733 6.706 -24.375 1.00 86.38 95 LEU A CA 1
ATOM 745 C C . LEU A 1 95 ? 13.629 5.887 -25.055 1.00 86.38 95 LEU A C 1
ATOM 747 O O . LEU A 1 95 ? 13.759 5.504 -26.214 1.00 86.38 95 LEU A O 1
ATOM 751 N N . ASP A 1 96 ? 12.527 5.646 -24.340 1.00 85.44 96 ASP A N 1
ATOM 752 C CA . ASP A 1 96 ? 11.386 4.860 -24.811 1.00 85.44 96 ASP A CA 1
ATOM 753 C C . ASP A 1 96 ? 10.081 5.442 -24.250 1.00 85.44 96 ASP A C 1
ATOM 755 O O . ASP A 1 96 ? 9.865 5.500 -23.035 1.00 85.44 96 ASP A O 1
ATOM 759 N N . SER A 1 97 ? 9.192 5.882 -25.143 1.00 83.94 97 SER A N 1
ATOM 760 C CA . SER A 1 97 ? 7.923 6.510 -24.766 1.00 83.94 97 SER A CA 1
ATOM 761 C C . SER A 1 97 ? 6.948 5.546 -24.082 1.00 83.94 97 SER A C 1
ATOM 763 O O . SER A 1 97 ? 6.218 5.970 -23.189 1.00 83.94 97 SER A O 1
ATOM 765 N N . SER A 1 98 ? 6.941 4.260 -24.449 1.00 84.44 98 SER A N 1
ATOM 766 C CA . SER A 1 98 ? 6.063 3.266 -23.819 1.00 84.44 98 SER A CA 1
ATOM 767 C C . SER A 1 98 ? 6.500 3.001 -22.379 1.00 84.44 98 SER A C 1
ATOM 769 O O . SER A 1 98 ? 5.704 3.079 -21.436 1.00 84.44 98 SER A O 1
ATOM 771 N N . LYS A 1 99 ? 7.808 2.801 -22.178 1.00 83.31 99 LYS A N 1
ATOM 772 C CA . LYS A 1 99 ? 8.384 2.602 -20.840 1.00 83.31 99 LYS A CA 1
ATOM 773 C C . LYS A 1 99 ? 8.258 3.845 -19.968 1.00 83.31 99 LYS A C 1
ATOM 775 O O . LYS A 1 99 ? 8.041 3.729 -18.761 1.00 83.31 99 LYS A O 1
ATOM 780 N N . PHE A 1 100 ? 8.330 5.032 -20.566 1.00 87.62 100 PHE A N 1
ATOM 781 C CA . PHE A 1 100 ? 8.094 6.288 -19.863 1.00 87.62 100 PHE A CA 1
ATOM 782 C C . PHE A 1 100 ? 6.652 6.424 -19.358 1.00 87.62 100 PHE A C 1
ATOM 784 O O . PHE A 1 100 ? 6.440 6.831 -18.212 1.00 87.62 100 PHE A O 1
ATOM 791 N N . GLU A 1 101 ? 5.653 6.019 -20.146 1.00 87.25 101 GLU A N 1
ATOM 792 C CA . GLU A 1 101 ? 4.265 5.968 -19.676 1.00 87.25 101 GLU A CA 1
ATOM 793 C C . GLU A 1 101 ? 4.090 4.950 -18.540 1.00 87.25 101 GLU A C 1
ATOM 795 O O . GLU A 1 101 ? 3.518 5.284 -17.497 1.00 87.25 101 GLU A O 1
ATOM 800 N N . ALA A 1 102 ? 4.666 3.748 -18.659 1.00 86.94 102 ALA A N 1
ATOM 801 C CA . ALA A 1 102 ? 4.663 2.765 -17.572 1.00 86.94 102 ALA A CA 1
ATOM 802 C C . ALA A 1 102 ? 5.305 3.323 -16.284 1.00 86.94 102 ALA A C 1
ATOM 804 O O . ALA A 1 102 ? 4.733 3.199 -15.196 1.00 86.94 102 ALA A O 1
ATOM 805 N N . TYR A 1 103 ? 6.442 4.015 -16.401 1.00 89.38 103 TYR A N 1
ATOM 806 C CA . TYR A 1 103 ? 7.122 4.688 -15.291 1.00 89.38 103 TYR A CA 1
ATOM 807 C C .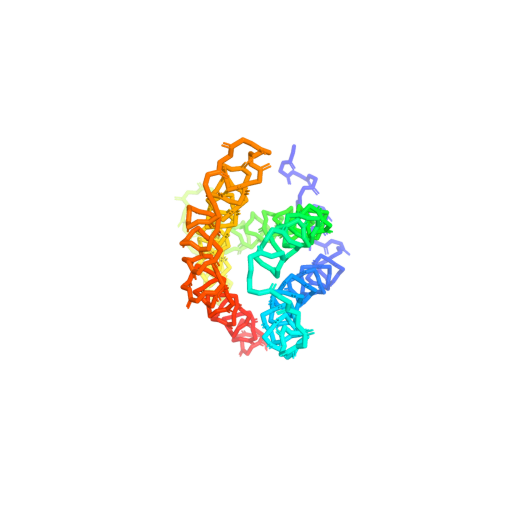 TYR A 1 103 ? 6.240 5.749 -14.611 1.00 89.38 103 TYR A C 1
ATOM 809 O O . TYR A 1 103 ? 6.184 5.814 -13.376 1.00 89.38 103 TYR A O 1
ATOM 817 N N . LYS A 1 104 ? 5.494 6.553 -15.382 1.00 90.44 104 LYS A N 1
ATOM 818 C CA . LYS A 1 104 ? 4.535 7.531 -14.835 1.00 90.44 104 LYS A CA 1
ATOM 819 C C . LYS A 1 104 ? 3.454 6.847 -14.001 1.00 90.44 104 LYS A C 1
ATOM 821 O O . LYS A 1 104 ? 3.183 7.282 -12.880 1.00 90.44 104 LYS A O 1
ATOM 826 N N . TYR A 1 105 ? 2.872 5.757 -14.501 1.00 91.50 105 TYR A N 1
ATOM 827 C CA . TYR A 1 105 ? 1.858 5.001 -13.762 1.00 91.50 105 TYR A CA 1
ATOM 828 C C . TYR A 1 105 ? 2.420 4.331 -12.501 1.00 91.50 105 TYR A C 1
ATOM 830 O O . TYR A 1 105 ? 1.765 4.357 -11.455 1.00 91.50 105 TYR A O 1
ATOM 838 N N . ILE A 1 106 ? 3.637 3.779 -12.558 1.00 91.19 106 ILE A N 1
ATOM 839 C CA . ILE A 1 106 ? 4.321 3.207 -11.387 1.00 91.19 106 ILE A CA 1
ATOM 840 C C . ILE A 1 106 ? 4.503 4.273 -10.297 1.00 91.19 106 ILE A C 1
ATOM 842 O O . ILE A 1 106 ? 4.154 4.031 -9.140 1.00 91.19 106 ILE A O 1
ATOM 846 N N . ASN A 1 107 ? 4.962 5.476 -10.654 1.00 91.06 107 ASN A N 1
ATOM 847 C CA . ASN A 1 107 ? 5.116 6.573 -9.694 1.00 91.06 107 ASN A CA 1
ATOM 848 C C . ASN A 1 107 ? 3.786 7.089 -9.144 1.00 91.06 107 ASN A C 1
ATOM 850 O O . ASN A 1 107 ? 3.677 7.339 -7.944 1.00 91.06 107 ASN A O 1
ATOM 854 N N . ALA A 1 108 ? 2.757 7.217 -9.984 1.00 92.38 108 ALA A N 1
ATOM 855 C CA . ALA A 1 108 ? 1.427 7.608 -9.525 1.00 92.38 108 ALA A CA 1
ATOM 856 C C . ALA A 1 108 ? 0.904 6.634 -8.457 1.00 92.38 108 ALA A C 1
ATOM 858 O O . ALA A 1 108 ? 0.428 7.051 -7.399 1.00 92.38 108 ALA A O 1
ATOM 859 N N . LYS A 1 109 ? 1.078 5.326 -8.680 1.00 93.12 109 LYS A N 1
ATOM 860 C CA . LYS A 1 109 ? 0.754 4.299 -7.684 1.00 93.12 109 LYS A CA 1
ATOM 861 C C . LYS A 1 109 ? 1.596 4.423 -6.424 1.00 93.12 109 LYS A C 1
ATOM 863 O O . LYS A 1 109 ? 1.055 4.273 -5.333 1.00 93.12 109 LYS A O 1
ATOM 868 N N . PHE A 1 110 ? 2.894 4.683 -6.554 1.00 92.00 110 PHE A N 1
ATOM 869 C CA . PHE A 1 110 ? 3.778 4.865 -5.405 1.00 92.00 110 PHE A CA 1
ATOM 870 C C . PHE A 1 110 ? 3.298 6.010 -4.501 1.00 92.00 110 PHE A C 1
ATOM 872 O O . PHE A 1 110 ? 3.228 5.841 -3.286 1.00 92.00 110 PHE A O 1
ATOM 879 N N . ILE A 1 111 ? 2.857 7.131 -5.080 1.00 94.06 111 ILE A N 1
ATOM 880 C CA . ILE A 1 111 ? 2.280 8.252 -4.323 1.00 94.06 111 ILE A CA 1
ATOM 881 C C . ILE A 1 111 ? 1.009 7.818 -3.580 1.00 94.06 111 ILE A C 1
ATOM 883 O O . ILE A 1 111 ? 0.886 8.073 -2.380 1.00 94.06 111 ILE A O 1
ATOM 887 N N . ILE A 1 112 ? 0.089 7.122 -4.258 1.00 95.44 112 ILE A N 1
ATOM 888 C CA . ILE A 1 112 ? -1.134 6.596 -3.627 1.00 95.44 112 ILE A CA 1
ATOM 889 C C . ILE A 1 112 ? -0.776 5.675 -2.453 1.00 95.44 112 ILE A C 1
ATOM 891 O O . ILE A 1 112 ? -1.349 5.799 -1.370 1.00 95.44 112 ILE A O 1
ATOM 895 N N . TRP A 1 113 ? 0.214 4.799 -2.629 1.00 93.50 113 TRP A N 1
ATOM 896 C CA . TRP A 1 113 ? 0.688 3.907 -1.575 1.00 93.50 113 TRP A CA 1
ATOM 897 C C . TRP A 1 113 ? 1.229 4.659 -0.361 1.00 93.50 113 TRP A C 1
ATOM 899 O O . TRP A 1 113 ? 0.880 4.311 0.766 1.00 93.50 113 TRP A O 1
ATOM 909 N N . ILE A 1 114 ? 2.032 5.705 -0.562 1.00 94.62 114 ILE A N 1
ATOM 910 C CA . ILE A 1 114 ? 2.540 6.532 0.539 1.00 94.62 114 ILE A CA 1
ATOM 911 C C . ILE A 1 114 ? 1.383 7.184 1.304 1.00 94.62 114 ILE A C 1
ATOM 913 O O . ILE A 1 114 ? 1.356 7.130 2.535 1.00 94.62 114 ILE A O 1
ATOM 917 N N . VAL A 1 115 ? 0.379 7.716 0.600 1.00 96.94 115 VAL A N 1
ATOM 918 C CA . VAL A 1 115 ? -0.841 8.254 1.227 1.00 96.94 115 VAL A CA 1
ATOM 919 C C . VAL A 1 115 ? -1.563 7.184 2.049 1.00 96.94 115 VAL A C 1
ATOM 921 O O . VAL A 1 115 ? -1.951 7.442 3.190 1.00 96.94 115 VAL A O 1
ATOM 924 N N . MET A 1 116 ? -1.683 5.964 1.528 1.00 96.50 116 MET A N 1
ATOM 925 C CA . MET A 1 116 ? -2.312 4.855 2.248 1.00 96.50 116 MET A CA 1
ATOM 926 C C . MET A 1 116 ? -1.530 4.419 3.492 1.00 96.50 116 MET A C 1
ATOM 928 O O . MET A 1 116 ? -2.132 4.126 4.529 1.00 96.50 116 MET A O 1
ATOM 932 N N . VAL A 1 117 ? -0.195 4.381 3.419 1.00 95.38 117 VAL A N 1
ATOM 933 C CA . VAL A 1 117 ? 0.666 4.098 4.580 1.00 95.38 117 VAL A CA 1
ATOM 934 C C . VAL A 1 117 ? 0.455 5.166 5.652 1.00 95.38 117 VAL A C 1
ATOM 936 O O . VAL A 1 117 ? 0.227 4.826 6.814 1.00 95.38 117 VAL A O 1
ATOM 939 N N . MET A 1 118 ? 0.464 6.448 5.275 1.00 96.19 118 MET A N 1
ATOM 940 C CA . MET A 1 118 ? 0.224 7.553 6.210 1.00 96.19 118 MET A CA 1
ATOM 941 C C . MET A 1 118 ? -1.159 7.457 6.862 1.00 96.19 118 MET A C 1
ATOM 943 O O . MET A 1 118 ? -1.276 7.583 8.082 1.00 96.19 118 MET A O 1
ATOM 947 N N . ASN A 1 119 ? -2.200 7.160 6.080 1.00 96.50 119 ASN A N 1
ATOM 948 C CA . ASN A 1 119 ? -3.548 6.948 6.600 1.00 96.50 119 ASN A CA 1
ATOM 949 C C . ASN A 1 119 ? -3.604 5.757 7.576 1.00 96.50 119 ASN A C 1
ATOM 951 O O . ASN A 1 119 ? -4.228 5.839 8.634 1.00 96.50 119 ASN A O 1
ATOM 955 N N . MET A 1 120 ? -2.892 4.663 7.294 1.00 94.00 120 MET A N 1
ATOM 956 C CA . MET A 1 120 ? -2.811 3.522 8.209 1.00 94.00 120 MET A CA 1
ATOM 957 C C . MET A 1 120 ? -2.085 3.854 9.520 1.00 94.00 120 MET A C 1
ATOM 959 O O . MET A 1 120 ? -2.522 3.427 10.597 1.00 94.00 120 MET A O 1
ATOM 963 N N . ILE A 1 121 ? -1.005 4.636 9.457 1.00 94.31 121 ILE A N 1
ATOM 964 C CA . ILE A 1 121 ? -0.308 5.138 10.647 1.00 94.31 121 ILE A CA 1
ATOM 965 C C . ILE A 1 121 ? -1.268 5.991 11.486 1.00 94.31 121 ILE A C 1
ATOM 967 O O . ILE A 1 121 ? -1.393 5.762 12.693 1.00 94.31 121 ILE A O 1
ATOM 971 N N . LEU A 1 122 ? -2.011 6.903 10.849 1.00 94.69 122 LEU A N 1
ATOM 972 C CA . LEU A 1 122 ? -3.022 7.732 11.504 1.00 94.69 122 LEU A CA 1
ATOM 973 C C . LEU A 1 122 ? -4.102 6.880 12.189 1.00 94.69 122 LEU A C 1
ATOM 975 O O . LEU A 1 122 ? -4.372 7.075 13.375 1.00 94.69 122 LEU A O 1
ATOM 979 N N . MET A 1 123 ? -4.674 5.895 11.488 1.00 94.00 123 MET A N 1
ATOM 980 C CA . MET A 1 123 ? -5.655 4.966 12.063 1.00 94.00 123 MET A CA 1
ATOM 981 C C . MET A 1 123 ? -5.095 4.237 13.291 1.00 94.00 123 MET A C 1
ATOM 983 O O . MET A 1 123 ? -5.742 4.177 14.338 1.00 94.00 123 MET A O 1
ATOM 987 N N . THR A 1 124 ? -3.871 3.716 13.198 1.00 91.38 124 THR A N 1
ATOM 988 C CA . THR A 1 124 ? -3.222 2.972 14.290 1.00 91.38 124 THR A CA 1
ATOM 989 C C . THR A 1 124 ? -2.944 3.861 15.504 1.00 91.38 124 THR A C 1
ATOM 991 O O . THR A 1 124 ? -3.082 3.423 16.654 1.00 91.38 124 THR A O 1
ATOM 994 N N . TRP A 1 125 ? -2.591 5.125 15.269 1.00 91.25 125 TRP A N 1
ATOM 995 C CA . TRP A 1 125 ? -2.390 6.120 16.316 1.00 91.25 125 TRP A CA 1
ATOM 996 C C . TRP A 1 125 ? -3.702 6.494 17.018 1.00 91.25 125 TRP A C 1
ATOM 998 O O . TRP A 1 125 ? -3.761 6.464 18.251 1.00 91.25 125 TRP A O 1
ATOM 1008 N N . ILE A 1 126 ? -4.774 6.750 16.257 1.00 90.44 126 ILE A N 1
ATOM 1009 C CA . ILE A 1 126 ? -6.120 7.022 16.792 1.00 90.44 126 ILE A CA 1
ATOM 1010 C C . ILE A 1 126 ? -6.599 5.847 17.656 1.00 90.44 126 ILE A C 1
ATOM 1012 O O . ILE A 1 126 ? -6.993 6.040 18.808 1.00 90.44 126 ILE A O 1
ATOM 1016 N N . LEU A 1 127 ? -6.491 4.613 17.152 1.00 87.12 127 LEU A N 1
ATOM 1017 C CA . LEU A 1 127 ? -6.886 3.409 17.893 1.00 87.12 127 LEU A CA 1
ATOM 1018 C C . LEU A 1 127 ? -6.032 3.175 19.145 1.00 87.12 127 LEU A C 1
ATOM 1020 O O . LEU A 1 127 ? -6.534 2.695 20.161 1.00 87.12 127 LEU A O 1
ATOM 1024 N N . SER A 1 128 ? -4.747 3.535 19.111 1.00 85.25 128 SER A N 1
ATOM 1025 C CA . SER A 1 128 ? -3.879 3.431 20.288 1.00 85.25 128 SER A CA 1
ATOM 1026 C C . SER A 1 128 ? -4.271 4.429 21.379 1.00 85.25 128 SER A C 1
ATOM 1028 O O . SER A 1 128 ? -4.245 4.069 22.554 1.00 85.25 128 SER A O 1
ATOM 1030 N N . LYS A 1 129 ? -4.709 5.641 21.010 1.00 81.44 129 LYS A N 1
ATOM 1031 C CA . LYS A 1 129 ? -5.286 6.607 21.959 1.00 81.44 129 LYS A CA 1
ATOM 1032 C C . LYS A 1 129 ? -6.633 6.148 22.523 1.00 81.44 129 LYS A C 1
ATOM 1034 O O . LYS A 1 129 ? -6.919 6.419 23.689 1.00 81.44 129 LYS A O 1
ATOM 1039 N N . ALA A 1 130 ? -7.441 5.454 21.723 1.00 72.44 130 ALA A N 1
ATOM 1040 C CA . ALA A 1 130 ? -8.727 4.904 22.150 1.00 72.44 130 ALA A CA 1
ATOM 1041 C C . ALA A 1 130 ? -8.566 3.756 23.162 1.00 72.44 130 ALA A C 1
ATOM 1043 O O . ALA A 1 130 ? -9.322 3.667 24.125 1.00 72.44 130 ALA A O 1
ATOM 1044 N N . ASN A 1 131 ? -7.541 2.913 23.013 1.00 67.38 131 ASN A N 1
ATOM 1045 C CA . ASN A 1 131 ? -7.326 1.740 23.868 1.00 67.38 131 ASN A CA 1
ATOM 1046 C C . ASN A 1 131 ? -6.727 2.059 25.261 1.00 67.38 131 ASN A C 1
ATOM 1048 O O . ASN A 1 131 ? -6.199 1.178 25.941 1.00 67.38 131 ASN A O 1
ATOM 1052 N N . CYS A 1 132 ? -6.771 3.321 25.699 1.00 68.56 132 CYS A N 1
ATOM 1053 C CA . CYS A 1 132 ? -6.380 3.702 27.051 1.00 68.56 132 CYS A CA 1
ATOM 1054 C C . CYS A 1 132 ? -7.404 3.146 28.055 1.00 68.56 132 CYS A C 1
ATOM 1056 O O . CYS A 1 132 ? -8.579 3.509 28.015 1.00 68.56 132 CYS A O 1
ATOM 1058 N N . ARG A 1 133 ? -6.946 2.279 28.970 1.00 58.53 133 ARG A N 1
ATOM 1059 C CA . ARG A 1 133 ? -7.775 1.568 29.968 1.00 58.53 133 ARG A CA 1
ATOM 1060 C C . ARG A 1 133 ? -8.567 2.485 30.913 1.00 58.53 133 ARG A C 1
ATOM 1062 O O . ARG A 1 133 ? -9.480 2.010 31.572 1.00 58.53 133 ARG A O 1
ATOM 1069 N N . LEU A 1 134 ? -8.216 3.770 30.976 1.00 59.62 134 LEU A N 1
ATOM 1070 C CA . LEU A 1 134 ? -8.833 4.782 31.841 1.00 59.62 134 LEU A CA 1
ATOM 1071 C C . LEU A 1 134 ? -9.729 5.775 31.073 1.00 59.62 134 LEU A C 1
ATOM 1073 O O . LEU A 1 134 ? -10.242 6.724 31.660 1.00 59.62 134 LEU A O 1
ATOM 1077 N N . CYS A 1 135 ? -9.893 5.621 29.753 1.00 69.25 135 CYS A N 1
ATOM 1078 C CA . CYS A 1 135 ? -10.725 6.530 28.962 1.00 69.25 135 CYS A CA 1
ATOM 1079 C C . CYS A 1 135 ? -12.221 6.218 29.095 1.00 69.25 135 CYS A C 1
ATOM 1081 O O . CYS A 1 135 ? -12.626 5.064 29.203 1.00 69.25 135 CYS A O 1
ATOM 1083 N N . LYS A 1 136 ? -13.049 7.270 29.014 1.00 77.31 136 LYS A N 1
ATOM 1084 C CA . LYS A 1 136 ? -14.512 7.143 28.955 1.00 77.31 136 LYS A CA 1
ATOM 1085 C C . LYS A 1 136 ? -14.929 6.309 27.725 1.00 77.31 136 LYS A C 1
ATOM 1087 O O . LYS A 1 136 ? -14.377 6.561 26.648 1.00 77.31 136 LYS A O 1
ATOM 1092 N N . PRO A 1 137 ? -15.930 5.413 27.837 1.00 72.75 137 PRO A N 1
ATOM 1093 C CA . PRO A 1 137 ? -16.426 4.592 26.724 1.00 72.75 137 PRO A CA 1
ATOM 1094 C C . PRO A 1 137 ? -16.780 5.393 25.462 1.00 72.75 137 PRO A C 1
ATOM 1096 O O . PRO A 1 137 ? -16.427 4.989 24.355 1.00 72.75 137 PRO A O 1
ATOM 1099 N N . GLN A 1 138 ? -17.357 6.590 25.626 1.00 78.31 138 GLN A N 1
ATOM 1100 C CA . GLN A 1 138 ? -17.706 7.488 24.517 1.00 78.31 138 GLN A CA 1
ATOM 1101 C C . GLN A 1 138 ? -16.513 7.794 23.598 1.00 78.31 138 GLN A C 1
ATOM 1103 O O . GLN A 1 138 ? -16.603 7.645 22.384 1.00 78.31 138 GLN A O 1
ATOM 1108 N N . LYS A 1 139 ? -15.348 8.120 24.174 1.00 79.31 139 LYS A N 1
ATOM 1109 C CA . LYS A 1 139 ? -14.134 8.430 23.405 1.00 79.31 139 LYS A CA 1
ATOM 1110 C C . LYS A 1 139 ? -13.652 7.226 22.590 1.00 79.31 139 LYS A C 1
ATOM 1112 O O . LYS A 1 139 ? -13.098 7.393 21.507 1.00 79.31 139 LYS A O 1
ATOM 1117 N N . GLN A 1 140 ? -13.844 6.012 23.109 1.00 76.88 140 GLN A N 1
ATOM 1118 C CA . GLN A 1 140 ? -13.480 4.784 22.400 1.00 76.88 140 GLN A CA 1
ATOM 1119 C C . GLN A 1 140 ? -14.409 4.539 21.210 1.00 76.88 140 GLN A C 1
ATOM 1121 O O . GLN A 1 140 ? -13.930 4.179 20.135 1.00 76.88 140 GLN A O 1
ATOM 1126 N N . SER A 1 141 ? -15.709 4.783 21.397 1.00 78.69 141 SER A N 1
ATOM 1127 C CA . SER A 1 141 ? -16.712 4.721 20.333 1.00 78.69 141 SER A CA 1
ATOM 1128 C C . SER A 1 141 ? -16.409 5.724 19.221 1.00 78.69 141 SER A C 1
ATOM 1130 O O . SER A 1 141 ? -16.299 5.322 18.067 1.00 78.69 141 SER A O 1
ATOM 1132 N N . ASP A 1 142 ? -16.171 6.995 19.557 1.00 84.19 142 ASP A N 1
ATOM 1133 C CA . ASP A 1 142 ? -15.945 8.058 18.568 1.00 84.19 142 ASP A CA 1
ATOM 1134 C C . ASP A 1 142 ? -14.681 7.801 17.728 1.00 84.19 142 ASP A C 1
ATOM 1136 O O . ASP A 1 142 ? -14.697 7.902 16.499 1.00 84.19 142 ASP A O 1
ATOM 1140 N N . CYS A 1 143 ? -13.579 7.396 18.372 1.00 86.38 143 CYS A N 1
ATOM 1141 C CA . CYS A 1 143 ? -12.348 7.029 17.670 1.00 86.38 143 CYS A CA 1
ATOM 1142 C C . CYS A 1 143 ? -12.538 5.801 16.768 1.00 86.38 143 CYS A C 1
ATOM 1144 O O . CYS A 1 143 ? -12.030 5.771 15.646 1.00 86.38 143 CYS A O 1
ATOM 1146 N N . MET A 1 144 ? -13.258 4.783 17.245 1.00 86.25 144 MET A N 1
ATOM 1147 C CA . MET A 1 144 ? -13.531 3.582 16.459 1.00 86.25 144 MET A CA 1
ATOM 1148 C C . MET A 1 144 ? -14.469 3.879 15.283 1.00 86.25 144 MET A C 1
ATOM 1150 O O . MET A 1 144 ? -14.292 3.328 14.195 1.00 86.25 144 MET A O 1
ATOM 1154 N N . TRP A 1 145 ? -15.446 4.762 15.478 1.00 86.19 145 TRP A N 1
ATOM 1155 C CA . TRP A 1 145 ? -16.356 5.222 14.437 1.00 86.19 145 TRP A CA 1
ATOM 1156 C C . TRP A 1 145 ? -15.597 5.957 13.330 1.00 86.19 145 TRP A C 1
ATOM 1158 O O . TRP A 1 145 ? -15.700 5.567 12.170 1.00 86.19 145 TRP A O 1
ATOM 1168 N N . LEU A 1 146 ? -14.735 6.917 13.681 1.00 90.19 146 LEU A N 1
ATOM 1169 C CA . LEU A 1 146 ? -13.903 7.635 12.710 1.00 90.19 146 LEU A CA 1
ATOM 1170 C C . LEU A 1 146 ? -13.046 6.676 11.864 1.00 90.19 146 LEU A C 1
ATOM 1172 O O . LEU A 1 146 ? -12.988 6.791 10.639 1.00 90.19 146 LEU A O 1
ATOM 1176 N N . VAL A 1 147 ? -12.401 5.699 12.506 1.00 92.00 147 VAL A N 1
ATOM 1177 C CA . VAL A 1 147 ? -11.534 4.741 11.808 1.00 92.00 147 VAL A CA 1
ATOM 1178 C C . VAL A 1 147 ? -12.338 3.790 10.924 1.00 92.00 147 VAL A C 1
ATOM 1180 O O . VAL A 1 147 ? -11.984 3.588 9.766 1.00 92.00 147 VAL A O 1
ATOM 1183 N N . SER A 1 148 ? -13.405 3.190 11.453 1.00 89.19 148 SER A N 1
ATOM 1184 C CA . SER A 1 148 ? -14.151 2.152 10.733 1.00 89.19 148 SER A CA 1
ATOM 1185 C C . SER A 1 148 ? -15.069 2.688 9.639 1.00 89.19 148 SER A C 1
ATOM 1187 O O . SER A 1 148 ? -15.257 1.985 8.648 1.00 89.19 148 SER A O 1
ATOM 1189 N N . GLU A 1 149 ? -15.605 3.899 9.801 1.00 89.56 149 GLU A N 1
ATOM 1190 C CA . GLU A 1 149 ? -16.581 4.488 8.880 1.00 89.56 149 GLU A CA 1
ATOM 1191 C C . GLU A 1 149 ? -15.939 5.391 7.821 1.00 89.56 149 GLU A C 1
ATOM 1193 O O . GLU A 1 149 ? -16.470 5.501 6.723 1.00 89.56 149 GLU A O 1
ATOM 1198 N N . HIS A 1 150 ? -14.783 5.998 8.114 1.00 92.88 150 HIS A N 1
ATOM 1199 C CA . HIS A 1 150 ? -14.144 6.953 7.201 1.00 92.88 150 HIS A CA 1
ATOM 1200 C C . HIS A 1 150 ? -12.756 6.487 6.764 1.00 92.88 150 HIS A C 1
ATOM 1202 O O . HIS A 1 150 ? -12.541 6.185 5.591 1.00 92.88 150 HIS A O 1
ATOM 1208 N N . LEU A 1 151 ? -11.805 6.390 7.698 1.00 95.25 151 LEU A N 1
ATOM 1209 C CA . LEU A 1 151 ? -10.394 6.206 7.337 1.00 95.25 151 LEU A CA 1
ATOM 1210 C C . LEU A 1 151 ? -10.116 4.850 6.674 1.00 95.25 151 LEU A C 1
ATOM 1212 O O . LEU A 1 151 ? -9.366 4.791 5.697 1.00 95.25 151 LEU A O 1
ATOM 1216 N N . LEU A 1 152 ? -10.731 3.768 7.165 1.00 94.75 152 LEU A N 1
ATOM 1217 C CA . LEU A 1 152 ? -10.560 2.431 6.598 1.00 94.75 152 LEU A CA 1
ATOM 1218 C C . LEU A 1 152 ? -11.187 2.321 5.191 1.00 94.75 152 LEU A C 1
ATOM 1220 O O . LEU A 1 152 ? -10.468 1.897 4.285 1.00 94.75 152 LEU A O 1
ATOM 1224 N N . PRO A 1 153 ? -12.452 2.737 4.952 1.00 95.44 153 PRO A N 1
ATOM 1225 C CA . PRO A 1 153 ? -13.027 2.791 3.604 1.00 95.44 153 PRO A CA 1
ATOM 1226 C C . PRO A 1 153 ? -12.230 3.639 2.613 1.00 95.44 153 PRO A C 1
ATOM 1228 O O . PRO A 1 153 ? -12.006 3.193 1.490 1.00 95.44 153 PRO A O 1
ATOM 1231 N N . ILE A 1 154 ? -11.740 4.815 3.028 1.00 97.12 154 ILE A N 1
ATOM 1232 C CA . ILE A 1 154 ? -10.876 5.656 2.184 1.00 97.12 154 ILE A CA 1
ATOM 1233 C C . ILE A 1 154 ? -9.612 4.884 1.786 1.00 97.12 154 ILE A C 1
ATOM 1235 O O . ILE A 1 154 ? -9.234 4.887 0.616 1.00 97.12 154 ILE A O 1
ATOM 1239 N N . ASN A 1 155 ? -8.986 4.166 2.726 1.00 96.88 155 ASN A N 1
ATOM 1240 C CA . ASN A 1 155 ? -7.798 3.368 2.422 1.00 96.88 155 ASN A CA 1
ATOM 1241 C C . ASN A 1 155 ? -8.086 2.237 1.429 1.00 96.88 155 ASN A C 1
ATOM 1243 O O . ASN A 1 155 ? -7.279 1.974 0.542 1.00 96.88 155 ASN A O 1
ATOM 1247 N N . ILE A 1 156 ? -9.232 1.569 1.574 1.00 96.75 156 ILE A N 1
ATOM 1248 C CA . ILE A 1 156 ? -9.661 0.510 0.654 1.00 96.75 156 ILE A CA 1
ATOM 1249 C C . ILE A 1 156 ? -9.878 1.092 -0.746 1.00 96.75 156 ILE A C 1
ATOM 1251 O O . ILE A 1 156 ? -9.375 0.529 -1.714 1.00 96.75 156 ILE A O 1
ATOM 1255 N N . LEU A 1 157 ? -10.567 2.232 -0.856 1.00 97.75 157 LEU A N 1
ATOM 1256 C CA . LEU A 1 157 ? -10.828 2.895 -2.133 1.00 97.75 157 LEU A CA 1
ATOM 1257 C C . LEU A 1 157 ? -9.530 3.290 -2.849 1.00 97.75 157 LEU A C 1
ATOM 1259 O O . LEU A 1 157 ? -9.359 2.967 -4.023 1.00 97.75 157 LEU A O 1
ATOM 1263 N N . LEU A 1 158 ? -8.595 3.926 -2.137 1.00 97.62 158 LEU A N 1
ATOM 1264 C CA . LEU A 1 158 ? -7.272 4.257 -2.675 1.00 97.62 158 LEU A CA 1
ATOM 1265 C C . LEU A 1 158 ? -6.529 3.002 -3.153 1.00 97.62 158 LEU A C 1
ATOM 1267 O O . 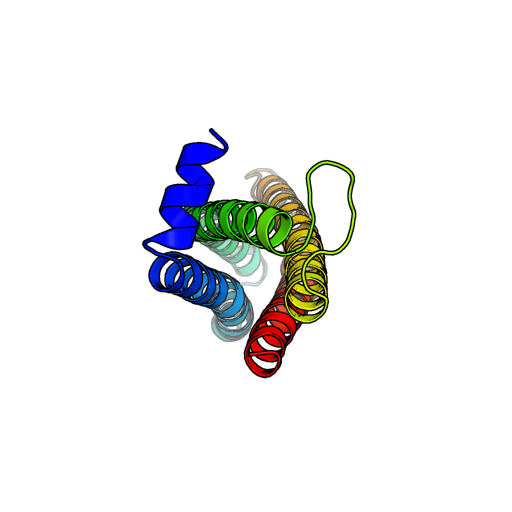LEU A 1 158 ? -5.947 3.002 -4.237 1.00 97.62 158 LEU A O 1
ATOM 1271 N N . GLY A 1 159 ? -6.609 1.913 -2.384 1.00 96.69 159 GLY A N 1
ATOM 1272 C CA . GLY A 1 159 ? -6.018 0.628 -2.744 1.00 96.69 159 GLY A CA 1
ATOM 1273 C C . GLY A 1 159 ? -6.603 0.039 -4.025 1.00 96.69 159 GLY A C 1
ATOM 1274 O O . GLY A 1 159 ? -5.856 -0.413 -4.889 1.00 96.69 159 GLY A O 1
ATOM 1275 N N . LEU A 1 160 ? -7.926 0.091 -4.189 1.00 97.06 160 LEU A N 1
ATOM 1276 C CA . LEU A 1 160 ? -8.596 -0.361 -5.410 1.00 97.06 160 LEU A CA 1
ATOM 1277 C C . LEU A 1 160 ? -8.193 0.480 -6.628 1.00 97.06 160 LEU A C 1
ATOM 1279 O O . LEU A 1 160 ? -7.912 -0.088 -7.682 1.00 97.06 160 LEU A O 1
ATOM 1283 N N . ILE A 1 161 ? -8.087 1.806 -6.478 1.00 96.50 161 ILE A N 1
ATOM 1284 C CA . ILE A 1 161 ? -7.597 2.701 -7.539 1.00 96.50 161 ILE A CA 1
ATOM 1285 C C . ILE A 1 161 ? -6.152 2.340 -7.920 1.00 96.50 161 ILE A C 1
ATOM 1287 O O . ILE A 1 161 ? -5.842 2.196 -9.102 1.00 96.50 161 ILE A O 1
ATOM 1291 N N . ALA A 1 162 ? -5.268 2.126 -6.942 1.00 94.75 162 ALA A N 1
ATOM 1292 C CA . ALA A 1 162 ? -3.880 1.739 -7.201 1.00 94.75 162 ALA A CA 1
ATOM 1293 C C . ALA A 1 162 ? -3.760 0.361 -7.879 1.00 94.75 162 ALA A C 1
ATOM 1295 O O . ALA A 1 162 ? -2.907 0.168 -8.754 1.00 94.75 162 ALA A O 1
ATOM 1296 N N . ILE A 1 163 ? -4.609 -0.601 -7.502 1.00 94.06 163 ILE A N 1
ATOM 1297 C CA . ILE A 1 163 ? -4.684 -1.915 -8.153 1.00 94.06 163 ILE A CA 1
ATOM 1298 C C . ILE A 1 163 ? -5.155 -1.759 -9.599 1.00 94.06 163 ILE A C 1
ATOM 1300 O O . ILE A 1 163 ? -4.505 -2.301 -10.491 1.00 94.06 163 ILE A O 1
ATOM 1304 N N . TYR A 1 164 ? -6.210 -0.976 -9.844 1.00 93.75 164 TYR A N 1
ATOM 1305 C CA . TYR A 1 164 ? -6.719 -0.704 -11.189 1.00 93.75 164 TYR A CA 1
ATOM 1306 C C . TYR A 1 164 ? -5.639 -0.107 -12.097 1.00 93.75 164 TYR A C 1
ATOM 1308 O O . TYR A 1 164 ? -5.380 -0.654 -13.166 1.00 93.75 164 TYR A O 1
ATOM 1316 N N . ILE A 1 165 ? -4.916 0.920 -11.628 1.00 93.00 165 ILE A N 1
ATOM 1317 C CA . ILE A 1 165 ? -3.773 1.484 -12.366 1.00 93.00 165 ILE A CA 1
ATOM 1318 C C . ILE A 1 165 ? -2.729 0.395 -12.662 1.00 93.00 165 ILE A C 1
ATOM 1320 O O . ILE A 1 165 ? -2.150 0.358 -13.742 1.00 93.00 165 ILE A O 1
ATOM 1324 N N . GLY A 1 166 ? -2.503 -0.531 -11.725 1.00 89.50 166 GLY A N 1
ATOM 1325 C CA . GLY A 1 166 ? -1.605 -1.671 -11.926 1.00 89.50 166 GLY A CA 1
ATOM 1326 C C . GLY A 1 166 ? -2.016 -2.585 -13.071 1.00 89.50 166 GLY A C 1
ATOM 1327 O O . GLY A 1 166 ? -1.166 -3.005 -13.849 1.00 89.50 166 GLY A O 1
ATOM 1328 N N . VAL A 1 167 ? -3.311 -2.873 -13.177 1.00 89.31 167 VAL A N 1
ATOM 1329 C CA . VAL A 1 167 ? -3.866 -3.671 -14.274 1.00 89.31 167 VAL A CA 1
ATOM 1330 C C . VAL A 1 167 ? -3.737 -2.919 -15.601 1.00 89.31 167 VAL A C 1
ATOM 1332 O O . VAL A 1 167 ? -3.363 -3.528 -16.599 1.00 89.31 167 VAL A O 1
ATOM 1335 N N . SER A 1 168 ? -3.948 -1.600 -15.610 1.00 86.94 168 SER A N 1
ATOM 1336 C CA . SER A 1 168 ? -3.788 -0.759 -16.805 1.00 86.94 168 SER A CA 1
ATOM 1337 C C . SER A 1 168 ? -2.352 -0.707 -17.338 1.00 86.94 168 SER A C 1
ATOM 1339 O O . SER A 1 168 ? -2.159 -0.607 -18.545 1.00 86.94 168 SER A O 1
ATOM 1341 N N . ILE A 1 169 ? -1.331 -0.842 -16.484 1.00 84.44 169 ILE A N 1
ATOM 1342 C CA . ILE A 1 169 ? 0.065 -0.927 -16.952 1.00 84.44 169 ILE A CA 1
ATOM 1343 C C . ILE A 1 169 ? 0.279 -2.181 -17.810 1.00 84.44 169 ILE A C 1
ATOM 1345 O O . ILE A 1 169 ? 1.015 -2.134 -18.788 1.00 84.44 169 ILE A O 1
ATOM 1349 N N . ARG A 1 170 ? -0.400 -3.295 -17.502 1.00 73.56 170 ARG A N 1
ATOM 1350 C CA . ARG A 1 170 ? -0.275 -4.527 -18.294 1.00 73.56 170 ARG A CA 1
ATOM 1351 C C . ARG A 1 170 ? -0.827 -4.377 -19.710 1.00 73.56 170 ARG A C 1
ATOM 1353 O O . ARG A 1 170 ? -0.341 -5.061 -20.591 1.00 73.56 170 ARG A O 1
ATOM 1360 N N . SER A 1 171 ? -1.811 -3.504 -19.934 1.00 63.81 171 SER A N 1
ATOM 1361 C CA . SER A 1 171 ? -2.317 -3.241 -21.289 1.00 63.81 171 SER A CA 1
ATOM 1362 C C . SER A 1 171 ? -1.387 -2.379 -22.150 1.00 63.81 171 SER A C 1
ATOM 1364 O O . SER A 1 171 ? -1.666 -2.212 -23.331 1.00 63.81 171 SER A O 1
ATOM 1366 N N . LEU A 1 172 ? -0.317 -1.815 -21.573 1.00 62.16 172 LEU A N 1
ATOM 1367 C CA . LEU A 1 172 ? 0.709 -1.058 -22.306 1.00 62.16 172 LEU A CA 1
ATOM 1368 C C . LEU A 1 172 ? 1.840 -1.954 -22.847 1.00 62.16 172 LEU A C 1
ATOM 1370 O O . LEU A 1 172 ? 2.706 -1.456 -23.565 1.00 62.16 172 LEU A O 1
ATOM 1374 N N . TYR A 1 173 ? 1.824 -3.245 -22.499 1.00 54.19 173 TYR A N 1
ATOM 1375 C CA . TYR A 1 173 ? 2.765 -4.272 -22.948 1.00 54.19 173 TYR A CA 1
ATOM 1376 C C . TYR A 1 173 ? 2.088 -5.284 -23.870 1.00 54.19 173 TYR A C 1
ATOM 1378 O O . TYR A 1 173 ? 0.921 -5.650 -23.592 1.00 54.19 173 TYR A O 1
#

pLDDT: mean 86.12, std 10.77, range [54.19, 97.75]